Protein AF-A0A7X2PKB7-F1 (afdb_monomer_lite)

pLDDT: mean 88.64, std 9.26, range [39.75, 95.81]

Structure (mmCIF, N/CA/C/O backbone):
data_AF-A0A7X2PKB7-F1
#
_entry.id   AF-A0A7X2PKB7-F1
#
loop_
_atom_site.group_PDB
_atom_site.id
_atom_site.type_symbol
_atom_site.label_atom_id
_atom_site.label_alt_id
_atom_site.label_comp_id
_atom_site.label_asym_id
_atom_site.label_entity_id
_atom_site.label_seq_id
_atom_site.pdbx_PDB_ins_co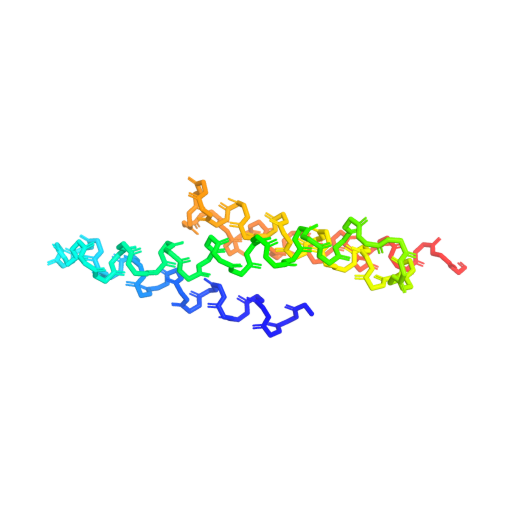de
_atom_site.Cartn_x
_atom_site.Cartn_y
_atom_site.Cartn_z
_atom_site.occupancy
_atom_site.B_iso_or_equiv
_atom_site.auth_seq_id
_atom_site.auth_comp_id
_atom_site.auth_asym_id
_atom_site.auth_atom_id
_atom_site.pdbx_PDB_model_num
ATOM 1 N N . MET A 1 1 ? 12.146 2.321 -3.727 1.00 79.81 1 MET A N 1
ATOM 2 C CA . MET A 1 1 ? 11.201 1.412 -3.038 1.00 79.81 1 MET A CA 1
ATOM 3 C C . MET A 1 1 ? 10.896 1.880 -1.622 1.00 79.81 1 MET A C 1
ATOM 5 O O . MET A 1 1 ? 9.722 2.050 -1.333 1.00 79.81 1 MET A O 1
ATOM 9 N N . ALA A 1 2 ? 11.905 2.188 -0.798 1.00 82.31 2 ALA A N 1
ATOM 10 C CA . ALA A 1 2 ? 11.723 2.621 0.596 1.00 82.31 2 ALA A CA 1
ATOM 11 C C . ALA A 1 2 ? 10.746 3.802 0.800 1.00 82.31 2 ALA A C 1
ATOM 13 O O . ALA A 1 2 ? 9.934 3.776 1.716 1.00 82.31 2 ALA A O 1
ATOM 14 N N . GLU A 1 3 ? 10.755 4.811 -0.078 1.00 85.31 3 GLU A N 1
ATOM 15 C CA . GLU A 1 3 ? 9.814 5.942 0.026 1.00 85.31 3 GLU A CA 1
ATOM 16 C C . GLU A 1 3 ? 8.348 5.528 -0.192 1.00 85.31 3 GLU A C 1
ATOM 18 O O . GLU A 1 3 ? 7.452 6.016 0.498 1.00 85.31 3 GLU A O 1
ATOM 23 N N . LEU A 1 4 ? 8.088 4.605 -1.129 1.00 87.12 4 LEU A N 1
ATOM 24 C CA . LEU A 1 4 ? 6.739 4.080 -1.367 1.00 87.12 4 LEU A CA 1
ATOM 25 C C . LEU A 1 4 ? 6.294 3.199 -0.198 1.00 87.12 4 LEU A C 1
ATOM 27 O O . LEU A 1 4 ? 5.146 3.295 0.222 1.00 87.12 4 LEU A O 1
ATOM 31 N N . GLU A 1 5 ? 7.198 2.366 0.322 1.00 89.38 5 GLU A N 1
ATOM 32 C CA . GLU A 1 5 ? 6.955 1.546 1.511 1.00 89.38 5 GLU A CA 1
ATOM 33 C C . GLU A 1 5 ? 6.503 2.408 2.690 1.00 89.38 5 GLU A C 1
ATOM 35 O O . GLU A 1 5 ? 5.418 2.191 3.225 1.00 89.38 5 GLU A O 1
ATOM 40 N N . ALA A 1 6 ? 7.293 3.428 3.037 1.00 90.38 6 ALA A N 1
ATOM 41 C CA . ALA A 1 6 ? 6.977 4.350 4.121 1.00 90.38 6 ALA A CA 1
ATOM 42 C C . ALA A 1 6 ? 5.628 5.046 3.894 1.00 90.38 6 ALA A C 1
ATOM 44 O O . ALA A 1 6 ? 4.804 5.115 4.805 1.00 90.38 6 ALA A O 1
ATOM 45 N N . SER A 1 7 ? 5.369 5.492 2.661 1.00 92.38 7 SER A N 1
ATOM 46 C CA . SER A 1 7 ? 4.109 6.149 2.298 1.00 92.38 7 SER A CA 1
ATOM 47 C C . SER A 1 7 ? 2.896 5.222 2.440 1.00 92.38 7 SER A C 1
ATOM 49 O O . SER A 1 7 ? 1.850 5.655 2.914 1.00 92.38 7 SER A O 1
ATOM 51 N N . LEU A 1 8 ? 3.012 3.948 2.047 1.00 91.56 8 LEU A N 1
ATOM 52 C CA . LEU A 1 8 ? 1.924 2.969 2.155 1.00 91.56 8 LEU A CA 1
ATOM 53 C C . LEU A 1 8 ? 1.699 2.501 3.599 1.00 91.56 8 LEU A C 1
ATOM 55 O O . LEU A 1 8 ? 0.554 2.264 3.977 1.00 91.56 8 LEU A O 1
ATOM 59 N N . ILE A 1 9 ? 2.757 2.415 4.412 1.00 92.06 9 ILE A N 1
ATOM 60 C CA . ILE A 1 9 ? 2.645 2.162 5.857 1.00 92.06 9 ILE A CA 1
ATOM 61 C C . ILE A 1 9 ? 1.923 3.325 6.541 1.00 92.06 9 ILE A C 1
ATOM 63 O O . ILE A 1 9 ? 1.022 3.106 7.342 1.00 92.06 9 ILE A O 1
ATOM 67 N N . GLU A 1 10 ? 2.275 4.568 6.217 1.00 93.12 10 GLU A N 1
ATOM 68 C CA . GLU A 1 10 ? 1.586 5.725 6.790 1.00 93.12 10 GLU A CA 1
ATOM 69 C C . GLU A 1 10 ? 0.122 5.791 6.334 1.00 93.12 10 GLU A C 1
ATOM 71 O O . GLU A 1 10 ? -0.779 6.018 7.140 1.00 93.12 10 GLU A O 1
ATOM 76 N N . MET A 1 11 ? -0.137 5.486 5.059 1.00 92.94 11 MET A N 1
ATOM 77 C CA . MET A 1 11 ? -1.495 5.388 4.525 1.00 92.94 11 MET A CA 1
ATOM 78 C C . MET A 1 11 ? -2.313 4.285 5.213 1.00 92.94 11 MET A C 1
ATOM 80 O O . MET A 1 11 ? -3.509 4.468 5.426 1.00 92.94 11 MET A O 1
ATOM 84 N N . GLU A 1 12 ? -1.695 3.152 5.563 1.00 92.88 12 GLU A N 1
ATOM 85 C CA . GLU A 1 12 ? -2.338 2.070 6.321 1.00 92.88 12 GLU A CA 1
ATOM 86 C C . GLU A 1 12 ? -2.790 2.555 7.700 1.00 92.88 12 GLU A C 1
ATOM 88 O O . GLU A 1 12 ? -3.961 2.385 8.030 1.00 92.88 12 GLU A O 1
ATOM 93 N N . LYS A 1 13 ? -1.933 3.258 8.450 1.00 92.94 13 LYS A N 1
ATOM 94 C CA . LYS A 1 13 ? -2.308 3.828 9.756 1.00 92.94 13 LYS A CA 1
ATOM 95 C C . LYS A 1 13 ? -3.494 4.784 9.649 1.00 92.94 13 LYS A C 1
ATOM 97 O O . LYS A 1 13 ? -4.454 4.654 10.408 1.00 92.94 13 LYS A O 1
ATOM 102 N N . VAL A 1 14 ? -3.447 5.717 8.691 1.00 94.19 14 VAL A N 1
ATOM 103 C CA . VAL A 1 14 ? -4.528 6.693 8.465 1.00 94.19 14 VAL A CA 1
ATOM 104 C C . VAL A 1 14 ? -5.822 5.981 8.075 1.00 94.19 14 VAL A C 1
ATOM 106 O O . VAL A 1 14 ? -6.888 6.305 8.595 1.00 94.19 14 VAL A O 1
ATOM 109 N N . TYR A 1 15 ? -5.739 4.982 7.196 1.00 93.31 15 TYR A N 1
ATOM 110 C CA . TYR A 1 15 ? -6.888 4.181 6.789 1.00 93.31 15 TYR A CA 1
ATOM 111 C C . TYR A 1 15 ? -7.496 3.418 7.973 1.00 93.31 15 TYR A C 1
ATOM 113 O O . TYR A 1 15 ? -8.702 3.501 8.197 1.00 93.31 15 TYR A O 1
ATOM 121 N N . THR A 1 16 ? -6.675 2.721 8.759 1.00 92.00 16 THR A N 1
ATOM 122 C CA . THR A 1 16 ? -7.113 1.942 9.923 1.00 92.00 16 THR A CA 1
ATOM 123 C C . THR A 1 16 ? -7.763 2.842 10.976 1.00 92.00 16 THR A C 1
ATOM 125 O O . THR A 1 16 ? -8.839 2.518 11.484 1.00 92.00 16 THR A O 1
ATOM 128 N N . GLN A 1 17 ? -7.184 4.016 11.243 1.00 94.00 17 GLN A N 1
ATOM 129 C CA . GLN A 1 17 ? -7.772 5.007 12.144 1.00 94.00 17 GLN A CA 1
ATOM 130 C C . GLN A 1 17 ? -9.106 5.550 11.612 1.00 94.00 17 GLN A C 1
ATOM 132 O O . GLN A 1 17 ? -10.075 5.635 12.363 1.00 94.00 17 GLN A O 1
ATOM 137 N N . ALA A 1 18 ? -9.190 5.868 10.318 1.00 93.56 18 ALA A N 1
ATOM 138 C CA . ALA A 1 18 ? -10.423 6.349 9.700 1.00 93.56 18 ALA A CA 1
ATOM 139 C C . ALA A 1 18 ? -11.553 5.311 9.797 1.00 93.56 18 ALA A C 1
ATOM 141 O O . ALA A 1 18 ? -12.681 5.653 10.148 1.00 93.56 18 ALA A O 1
ATOM 142 N N . ILE A 1 19 ? -11.247 4.029 9.568 1.00 92.56 19 ILE A N 1
ATOM 143 C CA . ILE A 1 19 ? -12.209 2.937 9.758 1.00 92.56 19 ILE A CA 1
ATOM 144 C C . ILE A 1 19 ? -12.640 2.827 11.227 1.00 92.56 19 ILE A C 1
ATOM 146 O O . ILE A 1 19 ? -13.839 2.739 11.490 1.00 92.56 19 ILE A O 1
ATOM 150 N N . ALA A 1 20 ? -11.698 2.881 12.175 1.00 93.25 20 ALA A N 1
ATOM 151 C CA . ALA A 1 20 ? -11.990 2.786 13.607 1.00 93.25 20 ALA A CA 1
ATOM 152 C C . ALA A 1 20 ? -12.866 3.946 14.119 1.00 93.25 20 ALA A C 1
ATOM 154 O O . ALA A 1 20 ? -13.755 3.731 14.940 1.00 93.25 20 ALA A O 1
ATOM 155 N N . CYS A 1 21 ? -12.657 5.161 13.607 1.00 94.31 21 CYS A N 1
ATOM 156 C CA . CYS A 1 21 ? -13.444 6.347 13.954 1.00 94.31 21 CYS A CA 1
ATOM 157 C C . CYS A 1 21 ? -14.753 6.481 13.151 1.00 94.31 21 CYS A C 1
ATOM 159 O O . CYS A 1 21 ? -15.515 7.416 13.384 1.00 94.31 21 CYS A O 1
ATOM 161 N N . GLY A 1 22 ? -15.022 5.583 12.195 1.00 94.31 22 GLY A N 1
ATOM 162 C CA . GLY A 1 22 ? -16.198 5.656 11.322 1.00 94.31 22 GLY A CA 1
ATOM 163 C C . GLY A 1 22 ? -16.118 6.725 10.222 1.00 94.31 22 GLY A C 1
ATOM 164 O O . GLY A 1 22 ? -17.112 6.961 9.531 1.00 94.31 22 GLY A O 1
ATOM 165 N N . ASP A 1 23 ? -14.950 7.336 10.009 1.00 94.94 23 ASP A N 1
ATOM 166 C CA . ASP A 1 23 ? -14.700 8.310 8.946 1.00 94.94 23 ASP A CA 1
ATOM 167 C C . ASP A 1 23 ? -14.532 7.604 7.591 1.00 94.94 23 ASP A C 1
ATOM 169 O O . ASP A 1 23 ? -13.442 7.273 7.106 1.00 94.94 23 ASP A O 1
ATOM 173 N N . ARG A 1 24 ? -15.675 7.360 6.952 1.00 93.12 24 ARG A N 1
ATOM 174 C CA . ARG A 1 24 ? -15.738 6.693 5.649 1.00 93.12 24 ARG A CA 1
ATOM 175 C C . ARG A 1 24 ? -15.167 7.546 4.520 1.00 93.12 24 ARG A C 1
ATOM 177 O O . ARG A 1 24 ? -14.773 6.977 3.501 1.00 93.12 24 ARG A O 1
ATOM 184 N N . ASP A 1 25 ? -15.140 8.868 4.649 1.00 95.31 25 ASP A N 1
ATOM 185 C CA . ASP A 1 25 ? -14.682 9.748 3.575 1.00 95.31 25 ASP A CA 1
ATOM 186 C C . ASP A 1 25 ? -13.162 9.779 3.497 1.00 95.31 25 ASP A C 1
ATOM 188 O O . ASP A 1 25 ? -12.613 9.620 2.397 1.00 95.31 25 ASP A O 1
ATOM 192 N N . THR A 1 26 ? -12.489 9.835 4.648 1.00 93.25 26 THR A N 1
ATOM 193 C CA . THR A 1 26 ? -11.036 9.663 4.735 1.00 93.25 26 THR A CA 1
ATOM 194 C C . THR A 1 26 ? -10.625 8.277 4.242 1.00 93.25 26 THR A C 1
ATOM 196 O O . THR A 1 26 ? -9.779 8.169 3.353 1.00 93.25 26 THR A O 1
ATOM 199 N N . ALA A 1 27 ? -11.301 7.208 4.681 1.00 92.62 27 ALA A N 1
ATOM 200 C CA . ALA A 1 27 ? -11.001 5.852 4.213 1.00 92.62 27 ALA A CA 1
ATOM 201 C C . ALA A 1 27 ? -11.161 5.695 2.684 1.00 92.62 27 ALA A C 1
ATOM 203 O O . ALA A 1 27 ? -10.327 5.073 2.013 1.00 92.62 27 ALA A O 1
ATOM 204 N N . LYS A 1 28 ? -12.208 6.292 2.093 1.00 94.50 28 LYS A N 1
ATOM 205 C CA . LYS A 1 28 ? -12.388 6.334 0.630 1.00 94.50 28 LYS A CA 1
ATOM 206 C C . LYS A 1 28 ? -11.295 7.153 -0.053 1.00 94.50 28 LYS A C 1
ATOM 208 O O . LYS A 1 28 ? -10.850 6.771 -1.135 1.00 94.50 28 LYS A O 1
ATOM 213 N N . HIS A 1 29 ? -10.880 8.272 0.539 1.00 94.88 29 HIS A N 1
ATOM 214 C CA . HIS A 1 29 ? -9.813 9.106 -0.002 1.00 94.88 29 HIS A CA 1
ATOM 215 C C . HIS A 1 29 ? -8.483 8.346 -0.048 1.00 94.88 29 HIS A C 1
ATOM 217 O O . HIS A 1 29 ? -7.878 8.288 -1.119 1.00 94.88 29 HIS A O 1
ATOM 223 N N . CYS A 1 30 ? -8.100 7.666 1.038 1.00 93.69 30 CYS A N 1
ATOM 224 C CA . CYS A 1 30 ? -6.909 6.815 1.084 1.00 93.69 30 CYS A CA 1
ATOM 225 C C . CYS A 1 30 ? -6.902 5.793 -0.063 1.00 93.69 30 CYS A C 1
ATOM 227 O O . CYS A 1 30 ? -5.949 5.724 -0.840 1.00 93.69 30 CYS A O 1
ATOM 229 N N . ARG A 1 31 ? -8.011 5.059 -0.255 1.00 94.12 31 ARG A N 1
ATOM 230 C CA . ARG A 1 31 ? -8.123 4.088 -1.359 1.00 94.12 31 ARG A CA 1
ATOM 231 C C . ARG A 1 31 ? -8.008 4.740 -2.735 1.00 94.12 31 ARG A C 1
ATOM 233 O O . ARG A 1 31 ? -7.334 4.187 -3.599 1.00 94.12 31 ARG A O 1
ATOM 240 N N . ARG A 1 32 ? -8.630 5.905 -2.956 1.00 95.81 32 ARG A N 1
ATOM 241 C CA . ARG A 1 32 ? -8.532 6.628 -4.239 1.00 95.81 32 ARG A CA 1
ATOM 242 C C . ARG A 1 32 ? -7.092 7.012 -4.566 1.00 95.81 32 ARG A C 1
ATOM 244 O O . ARG A 1 32 ? -6.659 6.787 -5.691 1.00 95.81 32 ARG A O 1
ATOM 251 N N . VAL A 1 33 ? -6.347 7.536 -3.593 1.00 95.19 33 VAL A N 1
ATOM 252 C CA . VAL A 1 33 ? -4.940 7.914 -3.791 1.00 95.19 33 VAL A CA 1
ATOM 253 C C . VAL A 1 33 ? -4.107 6.704 -4.224 1.00 95.19 33 VAL A C 1
ATOM 255 O O . VAL A 1 33 ? -3.364 6.790 -5.204 1.00 95.19 33 VAL A O 1
ATOM 258 N N . VAL A 1 34 ? -4.282 5.555 -3.563 1.00 94.25 34 VAL A N 1
ATOM 259 C CA . VAL A 1 34 ? -3.545 4.325 -3.901 1.00 94.25 34 VAL A CA 1
ATOM 260 C C . VAL A 1 34 ? -3.968 3.756 -5.262 1.00 94.25 34 VAL A C 1
ATOM 262 O O . VAL A 1 34 ? -3.114 3.318 -6.033 1.00 94.25 34 VAL A O 1
ATOM 265 N N . ILE A 1 35 ? -5.256 3.819 -5.620 1.00 95.75 35 ILE A N 1
ATOM 266 C CA . ILE A 1 35 ? -5.749 3.420 -6.952 1.00 95.75 35 ILE A CA 1
ATOM 267 C C . ILE A 1 35 ? -5.096 4.258 -8.057 1.00 95.75 35 ILE A C 1
ATOM 269 O O . ILE A 1 35 ? -4.594 3.700 -9.036 1.00 95.75 35 ILE A O 1
ATOM 273 N N . GLU A 1 36 ? -5.063 5.582 -7.903 1.00 95.50 36 GLU A N 1
ATOM 274 C CA . GLU A 1 36 ? -4.479 6.479 -8.904 1.00 95.50 36 GLU A CA 1
ATOM 275 C C . GLU A 1 36 ? -2.966 6.285 -9.034 1.00 95.50 36 GLU A C 1
ATOM 277 O O . GLU A 1 36 ? -2.432 6.204 -10.147 1.00 95.50 36 GLU A O 1
ATOM 282 N N . ALA A 1 37 ? -2.264 6.131 -7.911 1.00 93.25 37 ALA A N 1
ATOM 283 C CA . ALA A 1 37 ? -0.842 5.815 -7.913 1.00 93.25 37 ALA A CA 1
ATOM 284 C C . ALA A 1 37 ? -0.563 4.468 -8.612 1.00 93.25 37 ALA A C 1
ATOM 286 O O . ALA A 1 37 ? 0.330 4.389 -9.465 1.00 93.25 37 ALA A O 1
ATOM 287 N N . ARG A 1 38 ? -1.379 3.435 -8.351 1.00 93.75 38 ARG A N 1
ATOM 288 C CA . ARG A 1 38 ? -1.267 2.116 -8.996 1.00 93.75 38 ARG A CA 1
ATOM 289 C C . ARG A 1 38 ? -1.497 2.202 -10.494 1.00 93.75 38 ARG A C 1
ATOM 291 O O . ARG A 1 38 ? -0.732 1.630 -11.270 1.00 93.75 38 ARG A O 1
ATOM 298 N N . ARG A 1 39 ? -2.521 2.944 -10.918 1.00 93.88 39 ARG A N 1
ATOM 299 C CA . ARG A 1 39 ? -2.835 3.162 -12.335 1.00 93.88 39 ARG A CA 1
ATOM 300 C C . ARG A 1 39 ? -1.646 3.774 -13.074 1.00 93.88 39 ARG A C 1
ATOM 302 O O . ARG A 1 39 ? -1.277 3.288 -14.142 1.00 93.88 39 ARG A O 1
ATOM 309 N N . ARG A 1 40 ? -1.009 4.788 -12.479 1.00 90.75 40 ARG A N 1
ATOM 310 C CA . ARG A 1 40 ? 0.195 5.436 -13.027 1.00 90.75 40 ARG A CA 1
ATOM 311 C C . ARG A 1 40 ? 1.386 4.479 -13.086 1.00 90.75 40 ARG A C 1
ATOM 313 O O . ARG A 1 40 ? 2.077 4.440 -14.101 1.00 90.75 40 ARG A O 1
ATOM 320 N N . ALA A 1 41 ? 1.612 3.687 -12.038 1.00 91.88 41 ALA A N 1
ATOM 321 C CA . ALA A 1 41 ? 2.693 2.703 -12.010 1.00 91.88 41 ALA A CA 1
ATOM 322 C C . ALA A 1 41 ? 2.512 1.612 -13.078 1.00 91.88 41 ALA A C 1
ATOM 324 O O . ALA A 1 41 ? 3.441 1.348 -13.839 1.00 91.88 41 ALA A O 1
ATOM 325 N N . ARG A 1 42 ? 1.299 1.064 -13.219 1.00 92.19 42 ARG A N 1
ATOM 326 C CA . ARG A 1 42 ? 0.962 0.080 -14.258 1.00 92.19 42 ARG A CA 1
ATOM 327 C C . ARG A 1 42 ? 1.116 0.641 -15.672 1.00 92.19 42 ARG A C 1
ATOM 329 O O . ARG A 1 42 ? 1.581 -0.053 -16.570 1.00 92.19 42 ARG A O 1
ATOM 336 N N . PHE A 1 43 ? 0.734 1.898 -15.884 1.00 89.44 43 PHE A N 1
ATOM 337 C CA . PHE A 1 43 ? 0.940 2.557 -17.172 1.00 89.44 43 PHE A CA 1
ATOM 338 C C . PHE A 1 43 ? 2.434 2.704 -17.497 1.00 89.44 43 PHE A C 1
ATOM 340 O O . PHE A 1 43 ? 2.861 2.412 -18.612 1.00 89.44 43 PHE A O 1
ATOM 347 N N . ALA A 1 44 ? 3.243 3.104 -16.512 1.00 87.25 44 ALA A N 1
ATOM 348 C CA . ALA A 1 44 ? 4.683 3.258 -16.685 1.00 87.25 44 ALA A CA 1
ATOM 349 C C . ALA A 1 44 ? 5.409 1.921 -16.916 1.00 87.25 44 ALA A C 1
ATOM 351 O O . ALA A 1 44 ? 6.355 1.888 -17.700 1.00 87.25 44 ALA A O 1
ATOM 352 N N . SER A 1 45 ? 4.973 0.825 -16.284 1.00 88.69 45 SER A N 1
ATOM 353 C CA . SER A 1 45 ? 5.571 -0.499 -16.502 1.00 88.69 45 SER A CA 1
ATOM 354 C C . SER A 1 45 ? 5.230 -1.098 -17.870 1.00 88.69 45 SER A C 1
ATOM 356 O O . SER A 1 45 ? 6.062 -1.787 -18.454 1.00 88.69 45 SER A O 1
ATOM 358 N N . GLY A 1 46 ? 4.049 -0.797 -18.422 1.00 84.06 46 GLY A N 1
ATOM 359 C CA . GLY A 1 46 ? 3.645 -1.230 -19.766 1.00 84.06 46 GLY A CA 1
ATOM 360 C C . GLY A 1 46 ? 4.268 -0.427 -20.917 1.00 84.06 46 GLY A C 1
ATOM 361 O O . GLY A 1 46 ? 4.199 -0.850 -22.070 1.00 84.06 46 GLY A O 1
ATOM 362 N N . ASN A 1 47 ? 4.883 0.725 -20.637 1.00 84.56 47 ASN A N 1
ATOM 363 C CA . ASN A 1 47 ? 5.451 1.589 -21.667 1.00 84.56 47 ASN A CA 1
ATOM 364 C C . ASN A 1 47 ? 6.833 1.087 -22.121 1.00 84.56 47 ASN A C 1
ATOM 366 O O . ASN A 1 47 ? 7.814 1.192 -21.389 1.00 84.56 47 ASN A O 1
ATOM 370 N N . GLN A 1 48 ? 6.925 0.603 -23.362 1.00 79.06 48 GLN A N 1
ATOM 371 C CA . GLN A 1 48 ? 8.171 0.099 -23.962 1.00 79.06 48 GLN A CA 1
ATOM 372 C C . GLN A 1 48 ? 9.264 1.169 -24.127 1.00 79.06 48 GLN A C 1
ATOM 374 O O . GLN A 1 48 ? 10.428 0.827 -24.294 1.00 7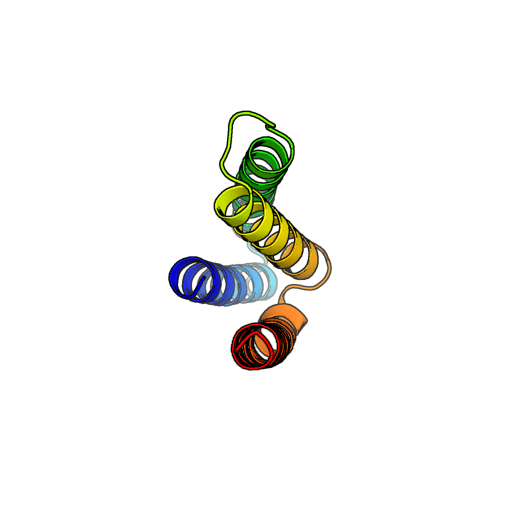9.06 48 GLN A O 1
ATOM 379 N N . LYS A 1 49 ? 8.918 2.463 -24.050 1.00 80.75 49 LYS A N 1
ATOM 380 C CA . LYS A 1 49 ? 9.898 3.566 -24.087 1.00 80.75 49 LYS A CA 1
ATOM 381 C C . LYS A 1 49 ? 10.660 3.740 -22.767 1.00 80.75 49 LYS A C 1
ATOM 383 O O . LYS A 1 49 ? 11.595 4.531 -22.698 1.00 80.75 49 LYS A O 1
ATOM 388 N N . VAL A 1 50 ? 10.236 3.058 -21.704 1.00 82.38 50 VAL A N 1
ATOM 389 C CA . VAL A 1 50 ? 10.879 3.097 -20.388 1.00 82.38 50 VAL A CA 1
ATOM 390 C C . VAL A 1 50 ? 11.922 1.982 -20.314 1.00 82.38 50 VAL A C 1
ATOM 392 O O . VAL A 1 50 ? 11.645 0.848 -20.689 1.00 82.38 50 VAL A O 1
ATOM 395 N N . VAL A 1 51 ? 13.115 2.300 -19.803 1.00 85.69 51 VAL A N 1
ATOM 396 C CA . VAL A 1 51 ? 14.208 1.331 -19.592 1.00 85.69 51 VAL A CA 1
ATOM 397 C C . VAL A 1 51 ? 13.723 0.140 -18.759 1.00 85.69 51 VAL A C 1
ATOM 399 O O . VAL A 1 51 ? 12.992 0.330 -17.786 1.00 85.69 51 VAL A O 1
ATOM 402 N N . GLU A 1 52 ? 14.157 -1.071 -19.115 1.00 83.81 52 GLU A N 1
ATOM 403 C CA . GLU A 1 52 ? 13.706 -2.338 -18.522 1.00 83.81 52 GLU A CA 1
ATOM 404 C C . GLU A 1 52 ? 13.671 -2.327 -16.992 1.00 83.81 52 GLU A C 1
ATOM 406 O O . GLU A 1 52 ? 12.652 -2.641 -16.381 1.00 83.81 52 GLU A O 1
ATOM 411 N N . GLU A 1 53 ? 14.763 -1.891 -16.373 1.00 83.50 53 GLU A N 1
ATOM 412 C CA . GLU A 1 53 ? 14.901 -1.795 -14.921 1.00 83.50 53 GLU A CA 1
ATOM 413 C C . GLU A 1 53 ? 13.832 -0.884 -14.299 1.00 83.50 53 GLU A C 1
ATOM 415 O O . GLU A 1 53 ? 13.167 -1.242 -13.325 1.00 83.50 53 GLU A O 1
ATOM 420 N N . LYS A 1 54 ? 13.576 0.273 -14.923 1.00 84.19 54 LYS A N 1
ATOM 421 C CA . LYS A 1 54 ? 12.526 1.198 -14.485 1.00 84.19 54 LYS A CA 1
ATOM 422 C C . LYS A 1 54 ? 11.133 0.596 -14.676 1.00 84.19 54 LYS A C 1
ATOM 424 O O . LYS A 1 54 ? 10.261 0.856 -13.848 1.00 84.19 54 LYS A O 1
ATOM 429 N N . ARG A 1 55 ? 10.903 -0.216 -15.716 1.00 87.81 55 ARG A N 1
ATOM 430 C CA . ARG A 1 55 ? 9.620 -0.921 -15.906 1.00 87.81 55 ARG A CA 1
ATOM 431 C C . ARG A 1 55 ? 9.385 -1.958 -14.817 1.00 87.81 55 ARG A C 1
ATOM 433 O O . ARG A 1 55 ? 8.297 -1.968 -14.245 1.00 87.81 55 ARG A O 1
ATOM 440 N N . ARG A 1 56 ? 10.401 -2.767 -14.496 1.00 87.50 56 ARG A N 1
ATOM 441 C CA . ARG A 1 56 ? 10.353 -3.763 -13.412 1.00 87.50 56 ARG A CA 1
ATOM 442 C C . ARG A 1 56 ? 10.070 -3.104 -12.068 1.00 87.50 56 ARG A C 1
ATOM 444 O O . ARG A 1 56 ? 9.147 -3.514 -11.375 1.00 87.50 56 ARG A O 1
ATOM 451 N N . LEU A 1 57 ? 10.760 -2.004 -11.764 1.00 88.00 57 LEU A N 1
ATOM 452 C CA . LEU A 1 57 ? 10.498 -1.221 -10.558 1.00 88.00 57 LEU A CA 1
ATOM 453 C C . LEU A 1 57 ? 9.043 -0.730 -10.501 1.00 88.00 57 LEU A C 1
ATOM 455 O O . LEU A 1 57 ? 8.387 -0.839 -9.471 1.00 88.00 57 LEU A O 1
ATOM 459 N N . LYS A 1 58 ? 8.507 -0.196 -11.605 1.00 90.12 58 LYS A N 1
ATOM 460 C CA . LYS A 1 58 ? 7.115 0.280 -11.657 1.00 90.12 58 LYS A CA 1
ATOM 461 C C . LYS A 1 58 ? 6.093 -0.856 -11.572 1.00 90.12 58 LYS A C 1
ATOM 463 O O . LYS A 1 58 ? 5.026 -0.645 -10.997 1.00 90.12 58 LYS A O 1
ATOM 468 N N . ALA A 1 59 ? 6.409 -2.036 -12.102 1.00 90.56 59 ALA A N 1
ATOM 469 C CA . ALA A 1 59 ? 5.581 -3.228 -11.950 1.00 90.56 59 ALA A CA 1
ATOM 470 C C . ALA A 1 59 ? 5.509 -3.650 -10.476 1.00 90.56 59 ALA A C 1
ATOM 472 O O . ALA A 1 59 ? 4.411 -3.765 -9.940 1.00 90.56 59 ALA A O 1
ATOM 473 N N . GLU A 1 60 ? 6.656 -3.722 -9.801 1.00 92.06 60 GLU A N 1
ATOM 474 C CA . GLU A 1 60 ? 6.739 -4.028 -8.371 1.00 92.06 60 GLU A CA 1
ATOM 475 C C . GLU A 1 60 ? 5.952 -3.000 -7.537 1.00 92.06 60 GLU A C 1
ATOM 477 O O . GLU A 1 60 ? 5.097 -3.360 -6.733 1.00 92.06 60 GLU 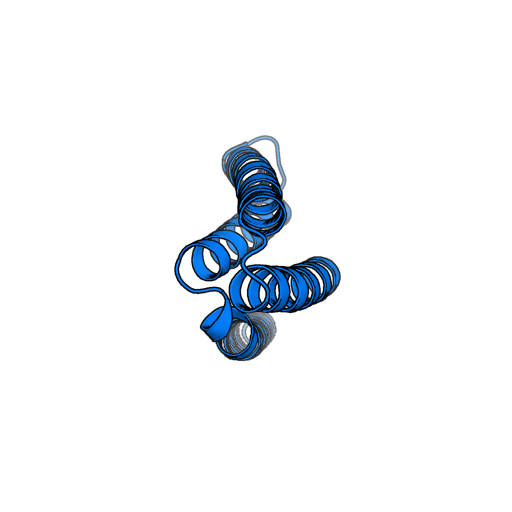A O 1
ATOM 482 N N . MET A 1 61 ? 6.119 -1.697 -7.803 1.00 92.31 61 MET A N 1
ATOM 483 C CA . MET A 1 61 ? 5.319 -0.650 -7.146 1.00 92.31 61 MET A CA 1
ATOM 484 C C . MET A 1 61 ? 3.803 -0.861 -7.341 1.00 92.31 61 MET A C 1
ATOM 486 O O . MET A 1 61 ? 3.018 -0.604 -6.429 1.00 92.31 61 MET A O 1
ATOM 490 N N . SER A 1 62 ? 3.374 -1.319 -8.522 1.00 93.81 62 SER A N 1
ATOM 491 C CA . SER A 1 62 ? 1.965 -1.620 -8.812 1.00 93.81 62 SER A CA 1
ATOM 492 C C . SER A 1 62 ? 1.444 -2.833 -8.036 1.00 93.81 62 SER A C 1
ATOM 494 O O . SER A 1 62 ? 0.268 -2.841 -7.663 1.00 93.81 62 SER A O 1
ATOM 496 N N . GLU A 1 63 ? 2.276 -3.848 -7.807 1.00 92.62 63 GLU A N 1
ATOM 497 C CA . GLU A 1 63 ? 1.931 -5.013 -6.982 1.00 92.62 63 GLU A CA 1
ATOM 498 C C . GLU A 1 63 ? 1.799 -4.627 -5.510 1.00 92.62 63 GLU A C 1
ATOM 500 O O . GLU A 1 63 ? 0.805 -4.965 -4.873 1.00 92.62 63 GLU A O 1
ATOM 505 N N . TRP A 1 64 ? 2.717 -3.808 -4.997 1.00 94.75 64 TRP A N 1
ATOM 506 C CA . TRP A 1 64 ? 2.658 -3.299 -3.624 1.00 94.75 64 TRP A CA 1
ATOM 507 C C . TRP A 1 64 ? 1.350 -2.555 -3.343 1.00 94.75 64 TRP A C 1
ATOM 509 O O . TRP A 1 64 ? 0.677 -2.796 -2.341 1.00 94.75 64 TRP A O 1
ATOM 519 N N . MET A 1 65 ? 0.945 -1.688 -4.273 1.00 94.25 65 MET A N 1
ATOM 520 C CA . MET A 1 65 ? -0.322 -0.966 -4.172 1.00 94.25 65 MET A CA 1
ATOM 521 C C . MET A 1 65 ? -1.548 -1.873 -4.341 1.00 94.25 65 MET A C 1
ATOM 523 O O . MET A 1 65 ? -2.606 -1.553 -3.806 1.00 94.25 65 MET A O 1
ATOM 527 N N . LEU A 1 66 ? -1.441 -2.990 -5.070 1.00 94.94 66 LEU A N 1
ATOM 528 C CA . LEU A 1 66 ? -2.518 -3.980 -5.159 1.00 94.94 66 LEU A CA 1
ATOM 529 C C . LEU A 1 66 ? -2.719 -4.687 -3.817 1.00 94.94 66 LEU A C 1
ATOM 531 O O . LEU A 1 66 ? -3.840 -4.692 -3.319 1.00 94.94 66 LEU A O 1
ATOM 535 N N . VAL A 1 67 ? -1.644 -5.201 -3.214 1.00 94.81 67 VAL A N 1
ATOM 536 C CA . VAL A 1 67 ? -1.702 -5.895 -1.917 1.00 94.81 67 VAL A CA 1
ATOM 537 C C . VAL A 1 67 ? -2.296 -4.986 -0.846 1.00 94.81 67 VAL A C 1
ATOM 539 O O . VAL A 1 67 ? -3.182 -5.405 -0.104 1.00 94.81 67 VAL A O 1
ATOM 542 N N . TRP A 1 68 ? -1.882 -3.715 -0.812 1.00 95.12 68 TRP A N 1
ATOM 543 C CA . TRP A 1 68 ? -2.472 -2.734 0.098 1.00 95.12 68 TRP A CA 1
ATOM 544 C C . TRP A 1 68 ? -3.976 -2.532 -0.151 1.00 95.12 68 TRP A C 1
ATOM 546 O O . TRP A 1 68 ? -4.742 -2.428 0.796 1.00 95.12 68 TRP A O 1
ATOM 556 N N . LEU A 1 69 ? -4.434 -2.493 -1.409 1.00 94.06 69 LEU A N 1
ATOM 557 C CA . LEU A 1 69 ? -5.857 -2.307 -1.736 1.00 94.06 69 LEU A CA 1
ATOM 558 C C . LEU A 1 69 ? -6.734 -3.524 -1.417 1.00 94.06 69 LEU A C 1
ATOM 560 O O . LEU A 1 69 ? -7.935 -3.341 -1.197 1.00 94.06 69 LEU A O 1
ATOM 564 N N . GLU A 1 70 ? -6.160 -4.726 -1.448 1.00 93.56 70 GLU A N 1
ATOM 565 C CA . GLU A 1 70 ? -6.839 -5.982 -1.115 1.00 93.56 70 GLU A CA 1
ATOM 566 C C . GLU A 1 70 ? -6.888 -6.210 0.395 1.00 93.56 70 GLU A C 1
ATOM 568 O O . GLU A 1 70 ? -7.941 -6.555 0.929 1.00 93.56 70 GLU A O 1
ATOM 573 N N . ASN A 1 71 ? -5.767 -5.995 1.090 1.00 91.38 71 ASN A N 1
ATOM 574 C CA . ASN A 1 71 ? -5.668 -6.207 2.529 1.00 91.38 71 ASN A CA 1
ATOM 575 C C . ASN A 1 71 ? -4.622 -5.264 3.168 1.00 91.38 71 ASN A C 1
ATOM 577 O O . ASN A 1 71 ? -3.466 -5.662 3.360 1.00 91.38 71 ASN A O 1
ATOM 581 N N . PRO A 1 72 ? -5.009 -4.017 3.515 1.00 89.56 72 PRO A N 1
ATOM 582 C CA . PRO A 1 72 ? -4.082 -3.024 4.060 1.00 89.56 72 PRO A CA 1
ATOM 583 C C . PRO A 1 72 ? -3.318 -3.499 5.312 1.00 89.56 72 PRO A C 1
ATOM 585 O O . PRO A 1 72 ? -2.101 -3.340 5.332 1.00 89.56 72 PRO A O 1
ATOM 588 N N . PRO A 1 73 ? -3.946 -4.161 6.309 1.00 89.19 73 PRO A N 1
ATOM 589 C CA . PRO A 1 73 ? -3.233 -4.639 7.501 1.00 89.19 73 PRO A CA 1
ATOM 590 C C . PRO A 1 73 ? -2.141 -5.686 7.234 1.00 89.19 73 PRO A C 1
ATOM 592 O O . PRO A 1 73 ? -1.195 -5.812 8.009 1.00 89.19 73 PRO A O 1
ATOM 595 N N . VAL A 1 74 ? -2.250 -6.458 6.146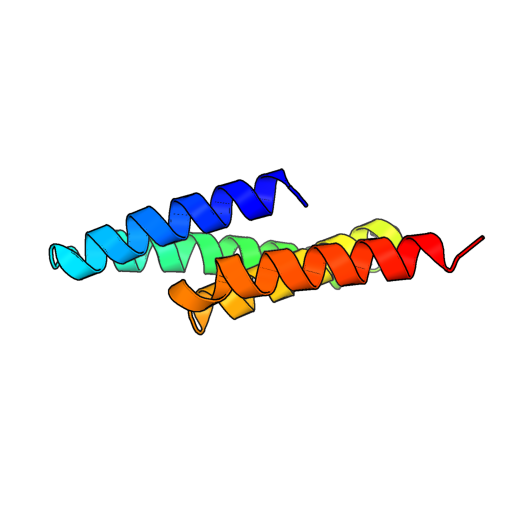 1.00 90.62 74 VAL A N 1
ATOM 596 C CA . VAL A 1 74 ? -1.256 -7.488 5.782 1.00 90.62 74 VAL A CA 1
ATOM 597 C C . VAL 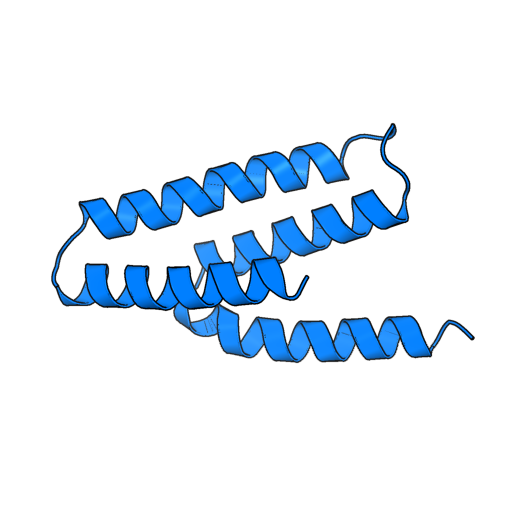A 1 74 ? -0.043 -6.876 5.078 1.00 90.62 74 VAL A C 1
ATOM 599 O O . VAL A 1 74 ? 1.064 -7.424 5.144 1.00 90.62 74 VAL A O 1
ATOM 602 N N . PHE A 1 75 ? -0.225 -5.721 4.436 1.00 91.75 75 PHE A N 1
ATOM 603 C CA . PHE A 1 75 ? 0.792 -5.082 3.611 1.00 91.75 75 PHE A CA 1
ATOM 604 C C . PHE A 1 75 ? 2.146 -4.878 4.324 1.00 91.75 75 PHE A C 1
ATOM 606 O O . PHE A 1 75 ? 3.155 -5.269 3.736 1.00 91.75 75 PHE A O 1
ATOM 613 N N . PRO A 1 76 ? 2.239 -4.361 5.570 1.00 89.69 76 PRO A N 1
ATOM 614 C CA . PRO A 1 76 ? 3.536 -4.125 6.212 1.00 89.69 76 PRO A CA 1
ATOM 615 C C . PRO A 1 76 ? 4.362 -5.401 6.426 1.00 89.69 76 PRO A C 1
ATOM 617 O O . PRO A 1 76 ? 5.587 -5.382 6.305 1.00 89.69 76 PRO A O 1
ATOM 620 N N . ALA A 1 77 ? 3.709 -6.522 6.747 1.00 91.19 77 ALA A N 1
ATOM 621 C CA . ALA A 1 77 ? 4.387 -7.806 6.917 1.00 91.19 77 ALA A CA 1
ATOM 622 C C . ALA A 1 77 ? 4.847 -8.370 5.564 1.00 91.19 77 ALA A C 1
ATOM 624 O O . ALA A 1 77 ? 5.986 -8.822 5.429 1.00 91.19 77 ALA A O 1
ATOM 625 N N . TRP A 1 78 ? 3.980 -8.286 4.553 1.00 93.19 78 TRP A N 1
ATOM 626 C CA . TRP A 1 78 ? 4.279 -8.729 3.195 1.00 93.19 78 TRP A CA 1
ATOM 627 C C . TRP A 1 78 ? 5.418 -7.920 2.550 1.00 93.19 78 TRP A C 1
ATOM 629 O O . TRP A 1 78 ? 6.357 -8.511 2.020 1.00 93.19 78 TRP A O 1
ATOM 639 N N . ALA A 1 79 ? 5.400 -6.588 2.666 1.00 90.81 79 ALA A N 1
ATOM 640 C CA . ALA A 1 79 ? 6.411 -5.685 2.107 1.00 90.81 79 ALA A CA 1
ATOM 641 C C . ALA A 1 79 ? 7.824 -6.000 2.627 1.00 90.81 79 ALA A C 1
ATOM 643 O O . ALA A 1 79 ? 8.775 -6.091 1.849 1.00 90.81 79 ALA A O 1
ATOM 644 N N . LYS A 1 80 ? 7.952 -6.267 3.935 1.00 90.44 80 LYS A N 1
ATOM 645 C CA . LYS A 1 80 ? 9.223 -6.670 4.561 1.00 90.44 80 LYS A CA 1
ATOM 646 C C . LYS A 1 80 ? 9.767 -7.980 3.998 1.00 90.44 80 LYS A C 1
ATOM 648 O O . LYS A 1 80 ? 10.973 -8.100 3.788 1.00 90.44 80 LYS A O 1
ATOM 653 N N . LEU A 1 81 ? 8.902 -8.973 3.779 1.00 91.12 81 LEU A N 1
ATOM 654 C CA . LEU A 1 81 ? 9.304 -10.246 3.172 1.00 91.12 81 LEU A CA 1
ATOM 655 C C . LEU A 1 81 ? 9.712 -10.043 1.713 1.00 91.12 81 LEU A C 1
ATOM 657 O O . LEU A 1 81 ? 10.767 -10.520 1.302 1.00 91.12 81 LEU A O 1
ATOM 661 N N . ARG A 1 82 ? 8.929 -9.267 0.962 1.00 91.06 82 ARG A N 1
ATOM 662 C CA . ARG A 1 82 ? 9.190 -8.981 -0.447 1.00 91.06 82 ARG A CA 1
ATOM 663 C C . ARG A 1 82 ? 10.517 -8.253 -0.652 1.00 91.06 82 ARG A C 1
ATOM 665 O O . ARG A 1 82 ? 11.278 -8.629 -1.536 1.00 91.06 82 ARG A O 1
ATOM 672 N N . LEU A 1 83 ? 10.845 -7.279 0.199 1.00 89.06 83 LEU A N 1
ATOM 673 C CA . LEU A 1 83 ? 12.133 -6.585 0.154 1.00 89.06 83 LEU A CA 1
ATOM 674 C C . LEU A 1 83 ? 13.314 -7.543 0.389 1.00 89.06 83 LEU A C 1
ATOM 676 O O . LEU A 1 83 ? 14.321 -7.443 -0.307 1.00 89.06 83 LEU A O 1
ATOM 680 N N . LYS A 1 84 ? 13.189 -8.500 1.321 1.00 89.12 84 LYS A N 1
ATOM 681 C CA . LYS A 1 84 ? 14.216 -9.536 1.541 1.00 89.12 84 LYS A CA 1
ATOM 682 C C . LYS A 1 84 ? 14.408 -10.420 0.309 1.00 89.12 84 LYS A C 1
ATOM 684 O O . LYS A 1 84 ? 15.546 -10.714 -0.044 1.00 89.12 84 LYS A O 1
ATOM 689 N N . THR A 1 85 ? 13.317 -10.814 -0.349 1.00 88.69 85 THR A N 1
ATOM 690 C CA . THR A 1 85 ? 13.372 -11.587 -1.598 1.00 88.69 85 THR A CA 1
ATOM 691 C C . THR A 1 85 ? 14.066 -10.798 -2.706 1.00 88.69 85 THR A C 1
ATOM 693 O O . THR A 1 85 ? 15.011 -11.310 -3.293 1.00 88.69 85 THR A O 1
ATOM 696 N N . LEU A 1 86 ? 13.689 -9.534 -2.920 1.00 84.81 86 LEU A N 1
ATOM 697 C CA . LEU A 1 86 ? 14.305 -8.675 -3.940 1.00 84.81 86 LEU A CA 1
ATOM 698 C C . LEU A 1 86 ? 15.806 -8.466 -3.699 1.00 84.81 86 LEU A C 1
ATOM 700 O O . LEU A 1 86 ? 16.589 -8.478 -4.642 1.00 84.81 86 LEU A O 1
ATOM 704 N N . LEU A 1 87 ? 16.225 -8.293 -2.441 1.00 83.00 87 LEU A N 1
ATOM 705 C CA . LEU A 1 87 ? 17.644 -8.197 -2.087 1.00 83.00 87 LEU A CA 1
ATOM 706 C C . LEU A 1 87 ? 18.391 -9.495 -2.418 1.00 83.00 87 LEU A C 1
ATOM 708 O O . LEU A 1 87 ? 19.466 -9.441 -3.007 1.00 83.00 87 LEU A O 1
ATOM 712 N N . SER A 1 88 ? 17.801 -10.649 -2.097 1.00 82.12 88 SER A N 1
ATOM 713 C CA . SER A 1 88 ? 18.372 -11.958 -2.427 1.00 82.12 88 SER A CA 1
ATOM 714 C C . SER A 1 88 ? 18.480 -12.190 -3.938 1.00 82.12 88 SER A C 1
ATOM 716 O O . SER A 1 88 ? 19.481 -12.733 -4.397 1.00 82.12 88 SER A O 1
ATOM 718 N N . GLU A 1 89 ? 17.473 -11.787 -4.714 1.00 78.25 89 GLU A N 1
ATOM 719 C CA . GLU A 1 89 ? 17.463 -11.894 -6.179 1.00 78.25 89 GLU A CA 1
ATOM 720 C C . GLU A 1 89 ? 18.526 -10.995 -6.823 1.00 78.25 89 GLU A C 1
ATOM 722 O O . GLU A 1 89 ? 19.163 -11.391 -7.796 1.00 78.25 89 GLU A O 1
ATOM 727 N N . ASN A 1 90 ? 18.775 -9.815 -6.247 1.00 67.38 90 ASN A N 1
ATOM 728 C CA . ASN A 1 90 ? 19.823 -8.908 -6.715 1.00 67.38 90 ASN A CA 1
ATOM 729 C C . ASN A 1 90 ? 21.237 -9.396 -6.351 1.00 67.38 90 ASN A C 1
ATOM 731 O O . ASN A 1 90 ? 22.190 -9.106 -7.071 1.00 67.38 90 ASN A O 1
ATOM 735 N N . SER A 1 91 ? 21.389 -10.128 -5.243 1.00 62.31 91 SER A N 1
ATOM 736 C CA . SER A 1 91 ? 22.671 -10.695 -4.802 1.00 62.31 91 SER A CA 1
ATOM 737 C C . SER A 1 91 ? 23.097 -11.946 -5.578 1.00 62.31 91 SER A C 1
ATOM 739 O O . SER A 1 91 ? 24.286 -12.235 -5.620 1.00 62.31 91 SER A O 1
ATOM 741 N N . GLY A 1 92 ? 22.166 -12.669 -6.209 1.00 54.78 92 GLY A N 1
ATOM 742 C CA . GLY A 1 92 ? 22.462 -13.841 -7.047 1.00 54.78 92 GLY A CA 1
ATOM 743 C C . GLY A 1 92 ? 22.875 -13.521 -8.491 1.00 54.78 92 GLY A C 1
ATOM 744 O O . GLY A 1 92 ? 23.015 -14.440 -9.292 1.00 54.78 92 GLY A O 1
ATOM 745 N N . ALA A 1 93 ? 23.022 -12.238 -8.839 1.00 50.84 93 ALA A N 1
ATOM 746 C CA . ALA A 1 93 ? 23.347 -11.768 -10.188 1.00 50.84 93 ALA A CA 1
ATOM 747 C C . ALA A 1 93 ? 24.842 -11.435 -10.408 1.00 50.84 93 ALA A C 1
ATOM 749 O O . ALA A 1 93 ? 25.165 -10.794 -11.408 1.00 50.84 93 ALA A O 1
ATOM 750 N N . TYR A 1 94 ? 25.736 -11.859 -9.506 1.00 39.75 94 TYR A N 1
ATOM 751 C CA . TYR A 1 94 ? 27.192 -11.678 -9.608 1.00 39.75 94 TYR A CA 1
ATOM 752 C C . TYR A 1 94 ? 27.945 -13.000 -9.486 1.00 39.75 94 TYR A C 1
ATOM 754 O O . TYR A 1 94 ? 27.599 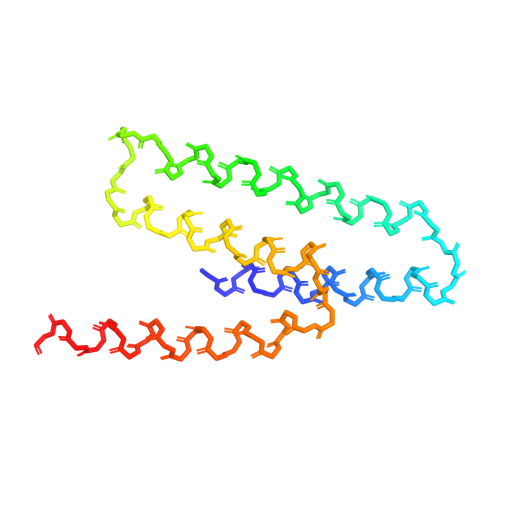-13.787 -8.577 1.00 39.75 94 TYR A O 1
#

Sequence (94 aa):
MAELEASLIEMEKVYTQAIACGDRDTAKHCRRVVIEARRRARFASGNQKVVEEKRRLKAEMSEWMLVWLENPPVFPAWAKLRLKTLLSENSGAY

Foldseek 3Di:
DVVLLVVLLVLLVQLVVCVVVVVVVSVVVSLVVLVVLLVVLCVQLPDPVDPPVSNVVSVVSNVLSVCCNVPVVCSNVVVVVVVVVVVVVVVVPD

Secondary structure (DSSP, 8-state):
-HHHHHHHHHHHHHHHHHHHTT-HHHHHHHHHHHHHHHHHHHHHHH-TTS-HHHHHHHHHHHHHHHHHHH-GGGHHHHHHHHHHHHHHHHHTT-

Radius of gyration: 14.66 Å; chains: 1; bounding box: 43×24×38 Å